Protein AF-A0A3D0TJF1-F1 (afdb_monomer_lite)

Secondary structure (DSSP, 8-state):
----TT---PPPPP---------EESS-TTHHHHHHHHHHHHHHHTS-S-------EE----S-HHHHHHHHHHHS--TEEEEEE-SS-EEEEEE-SEEEEEETTEEEEE-

Foldseek 3Di:
DPVDVPCPVDDFDFAAWDFPVDKDKPDDVCRQVVVVVVVVVCCVVPVDPDDDDDIDIDGTDGDGLVVVQVVCCVVQVAPDWDWDPPRNDIDTDRDNFDDWDDDPPDIDGDD

Radius of gyration: 19.84 Å; chains: 1; bounding box: 38×46×47 Å

Structure (mmCIF, N/CA/C/O backbone):
data_AF-A0A3D0TJF1-F1
#
_entry.id   AF-A0A3D0TJF1-F1
#
loop_
_atom_site.group_PDB
_atom_site.id
_atom_site.type_symbol
_atom_site.label_atom_id
_atom_site.label_alt_id
_atom_site.label_comp_id
_atom_site.label_asym_id
_atom_site.label_entity_id
_atom_site.label_seq_id
_atom_site.pdbx_PDB_ins_code
_atom_site.Cartn_x
_atom_site.Cartn_y
_atom_site.Cartn_z
_atom_site.occupancy
_atom_site.B_iso_or_equiv
_atom_site.auth_seq_id
_atom_site.auth_comp_id
_atom_site.auth_asym_id
_atom_site.auth_atom_id
_atom_site.pdbx_PDB_model_num
ATOM 1 N N . MET A 1 1 ? 17.270 -21.507 -22.454 1.00 40.78 1 MET A N 1
ATOM 2 C CA . MET A 1 1 ? 16.572 -21.743 -21.169 1.00 40.78 1 MET A CA 1
ATOM 3 C C . MET A 1 1 ? 15.705 -20.531 -20.815 1.00 40.78 1 MET A C 1
ATOM 5 O O . MET A 1 1 ? 15.904 -19.930 -19.771 1.00 40.78 1 MET A O 1
ATOM 9 N N . THR A 1 2 ? 14.764 -20.140 -21.676 1.00 45.34 2 THR A N 1
ATOM 10 C CA . THR A 1 2 ? 13.816 -19.041 -21.387 1.00 45.34 2 THR A CA 1
ATOM 11 C C . THR A 1 2 ? 12.447 -19.341 -21.993 1.00 45.34 2 THR A C 1
ATOM 13 O O . THR A 1 2 ? 11.802 -18.457 -22.538 1.00 45.34 2 THR A O 1
ATOM 16 N N . GLU A 1 3 ? 12.012 -20.599 -21.919 1.00 47.72 3 GLU A N 1
ATOM 17 C CA . GLU A 1 3 ? 10.607 -20.950 -22.138 1.00 47.72 3 GLU A CA 1
ATOM 18 C C . GLU A 1 3 ? 9.982 -21.214 -20.779 1.00 47.72 3 GLU A C 1
ATOM 20 O O . GLU A 1 3 ? 9.802 -22.343 -20.326 1.00 47.72 3 GLU A O 1
ATOM 25 N N . SER A 1 4 ? 9.767 -20.120 -20.063 1.00 62.88 4 SER A N 1
ATOM 26 C CA . SER A 1 4 ? 9.004 -20.143 -18.834 1.00 62.88 4 SER A CA 1
ATOM 27 C C . SER A 1 4 ? 7.526 -20.123 -19.208 1.00 62.88 4 SER A C 1
ATOM 29 O O . SER A 1 4 ? 7.107 -19.197 -19.892 1.00 62.88 4 SER A O 1
ATOM 31 N N . TRP A 1 5 ? 6.722 -21.091 -18.757 1.00 60.94 5 TRP A N 1
ATOM 32 C CA . TRP A 1 5 ? 5.285 -21.178 -19.087 1.00 60.94 5 TRP A CA 1
ATOM 33 C C . TRP A 1 5 ? 4.470 -19.933 -18.685 1.00 60.94 5 TRP A C 1
ATOM 35 O O . TRP A 1 5 ? 3.357 -19.743 -19.162 1.00 60.94 5 TRP A O 1
ATOM 45 N N . TRP A 1 6 ? 5.018 -19.089 -17.809 1.00 62.78 6 TRP A N 1
ATOM 46 C CA . TRP A 1 6 ? 4.434 -17.816 -17.383 1.00 62.78 6 TRP A CA 1
ATOM 47 C C . TRP A 1 6 ? 4.834 -16.616 -18.253 1.00 62.78 6 TRP A C 1
ATOM 49 O O . TRP A 1 6 ? 4.245 -15.550 -18.112 1.00 62.78 6 TRP A O 1
ATOM 59 N N . ASN A 1 7 ? 5.847 -16.750 -19.113 1.00 62.88 7 ASN A N 1
ATOM 60 C CA . ASN A 1 7 ? 6.284 -15.685 -20.007 1.00 62.88 7 ASN A CA 1
ATOM 61 C C . ASN A 1 7 ? 5.672 -15.925 -21.389 1.00 62.88 7 ASN A C 1
ATOM 63 O O . ASN A 1 7 ? 6.193 -16.712 -22.175 1.00 62.88 7 ASN A O 1
ATOM 67 N N . THR A 1 8 ? 4.560 -15.248 -21.671 1.00 68.38 8 THR A N 1
ATOM 68 C CA . THR A 1 8 ? 3.833 -15.353 -22.945 1.00 68.38 8 THR A CA 1
ATOM 69 C C . THR A 1 8 ? 4.628 -14.814 -24.138 1.00 68.38 8 THR A C 1
ATOM 71 O O . THR A 1 8 ? 4.207 -14.996 -25.276 1.00 68.38 8 THR A O 1
ATOM 74 N N . GLY A 1 9 ? 5.770 -14.151 -23.904 1.00 65.38 9 GLY A N 1
ATOM 75 C CA . GLY A 1 9 ? 6.523 -13.444 -24.940 1.00 65.38 9 GLY A CA 1
ATOM 76 C C . GLY A 1 9 ? 5.817 -12.180 -25.438 1.00 65.38 9 GLY A C 1
ATOM 77 O O . GLY A 1 9 ? 6.301 -11.545 -26.371 1.00 65.38 9 GLY A O 1
ATOM 78 N N . GLU A 1 10 ? 4.688 -11.809 -24.828 1.00 68.94 10 GLU A N 1
ATOM 79 C CA . GLU A 1 10 ? 3.978 -10.579 -25.148 1.00 68.94 10 GLU A CA 1
ATOM 80 C C . GLU A 1 10 ? 4.723 -9.383 -24.552 1.00 68.94 10 GLU A C 1
ATOM 82 O O . GLU A 1 10 ? 4.988 -9.314 -23.349 1.00 68.94 10 GLU A O 1
ATOM 87 N N . GLU A 1 11 ? 5.062 -8.420 -25.407 1.00 67.00 11 GLU A N 1
ATOM 88 C CA . GLU A 1 11 ? 5.543 -7.124 -24.950 1.00 67.00 11 GLU A CA 1
ATOM 89 C C . GLU A 1 11 ? 4.375 -6.344 -24.345 1.00 67.00 11 GLU A C 1
ATOM 91 O O . GLU A 1 11 ? 3.383 -6.036 -25.010 1.00 67.00 11 GLU A O 1
ATOM 96 N N . PHE A 1 12 ? 4.485 -6.017 -23.060 1.00 64.69 12 PHE A N 1
ATOM 97 C CA . PHE A 1 12 ? 3.486 -5.201 -22.386 1.00 64.69 12 PHE A CA 1
ATOM 98 C C . PHE A 1 12 ? 3.695 -3.729 -22.719 1.00 64.69 12 PHE A C 1
ATOM 100 O O . PHE A 1 12 ? 4.822 -3.229 -22.714 1.00 64.69 12 PHE A O 1
ATOM 107 N N . GLN A 1 13 ? 2.588 -3.022 -22.956 1.00 65.06 13 GLN A N 1
ATOM 108 C CA . GLN A 1 13 ? 2.631 -1.573 -23.083 1.00 65.06 13 GLN A CA 1
ATOM 109 C C . GLN A 1 13 ? 3.191 -0.973 -21.799 1.00 65.06 13 GLN A C 1
ATOM 111 O O . GLN A 1 13 ? 2.701 -1.229 -20.698 1.00 65.06 13 GLN A O 1
ATOM 116 N N . VAL A 1 14 ? 4.236 -0.173 -21.962 1.00 65.62 14 VAL A N 1
ATOM 117 C CA . VAL A 1 14 ? 4.812 0.595 -20.871 1.00 65.62 14 VAL A CA 1
ATOM 118 C C . VAL A 1 14 ? 3.766 1.594 -20.393 1.00 65.62 14 VAL A C 1
ATOM 120 O O . VAL A 1 14 ? 3.146 2.279 -21.204 1.00 65.62 14 VAL A O 1
ATOM 123 N N . ALA A 1 15 ? 3.571 1.675 -19.077 1.00 67.25 15 ALA A N 1
ATOM 124 C CA . ALA A 1 15 ? 2.727 2.702 -18.491 1.00 67.25 15 ALA A CA 1
ATOM 125 C C . ALA A 1 15 ? 3.302 4.083 -18.846 1.00 67.25 15 ALA A C 1
ATOM 127 O O . ALA A 1 15 ? 4.357 4.475 -18.348 1.00 67.25 15 ALA A O 1
ATOM 128 N N . GLU A 1 16 ? 2.618 4.802 -19.731 1.00 68.56 16 GLU A N 1
ATOM 129 C CA . GLU A 1 16 ? 2.930 6.187 -20.060 1.00 68.56 16 GLU A CA 1
ATOM 130 C C . GLU A 1 16 ? 2.070 7.103 -19.195 1.00 68.56 16 GLU A C 1
ATOM 132 O O . GLU A 1 16 ? 0.840 7.061 -19.244 1.00 68.56 16 GLU A O 1
ATOM 137 N N . GLY A 1 17 ? 2.715 7.954 -18.405 1.00 73.94 17 GLY A N 1
ATOM 138 C CA . GLY A 1 17 ? 2.038 9.014 -17.674 1.00 73.94 17 GLY A CA 1
ATOM 139 C C . GLY A 1 17 ? 2.650 10.374 -17.980 1.00 73.94 17 GLY A C 1
ATOM 140 O O . GLY A 1 17 ? 3.763 10.498 -18.489 1.00 73.94 17 GLY A O 1
ATOM 141 N N . LYS A 1 18 ? 1.888 11.431 -17.704 1.00 82.75 18 LYS A N 1
ATOM 142 C CA . LYS A 1 18 ? 2.373 12.811 -17.765 1.00 82.75 18 LYS A CA 1
ATOM 143 C C . LYS A 1 18 ? 2.511 13.315 -16.346 1.00 82.75 18 LYS A C 1
ATOM 145 O O . LYS A 1 18 ? 1.569 13.192 -15.575 1.00 82.75 18 LYS A O 1
ATOM 150 N N . ALA A 1 19 ? 3.658 13.894 -16.018 1.00 86.38 19 ALA A N 1
ATOM 151 C CA . ALA A 1 19 ? 3.824 14.593 -14.758 1.00 86.38 19 ALA A CA 1
ATOM 152 C C . ALA A 1 19 ? 3.040 15.906 -14.830 1.00 86.38 19 ALA A C 1
ATOM 154 O O . ALA A 1 19 ? 3.277 16.720 -15.722 1.00 86.38 19 ALA A O 1
ATOM 155 N N . ASP A 1 20 ? 2.097 16.097 -13.914 1.00 85.62 20 ASP A N 1
ATOM 156 C CA . ASP A 1 20 ? 1.293 17.319 -13.815 1.00 85.62 20 ASP A CA 1
ATOM 157 C C . ASP A 1 20 ? 1.649 18.165 -12.582 1.00 85.62 20 ASP A C 1
ATOM 159 O O . ASP A 1 20 ? 1.214 19.313 -12.480 1.00 85.62 20 ASP A O 1
ATOM 163 N N . GLY A 1 21 ? 2.461 17.618 -11.667 1.00 85.88 21 GLY A N 1
ATOM 164 C CA . GLY A 1 21 ? 2.900 18.278 -10.437 1.00 85.88 21 GLY A CA 1
ATOM 165 C C . GLY A 1 21 ? 1.770 18.538 -9.440 1.00 85.88 21 GLY A C 1
ATOM 166 O O . GLY A 1 21 ? 1.975 19.262 -8.467 1.00 85.88 21 GLY A O 1
ATOM 167 N N . LYS A 1 22 ? 0.579 17.979 -9.678 1.00 92.75 22 LYS A N 1
ATOM 168 C CA . LYS A 1 22 ? -0.597 18.155 -8.827 1.00 92.75 22 LYS A CA 1
ATOM 169 C C . LYS A 1 22 ? -0.836 16.876 -8.047 1.00 92.75 22 LYS A C 1
ATOM 171 O O . LYS A 1 22 ? -0.917 15.797 -8.626 1.00 92.75 22 LYS A O 1
ATOM 176 N N . ILE A 1 23 ? -0.959 17.006 -6.732 1.00 95.06 23 ILE A N 1
ATOM 177 C CA . ILE A 1 23 ? -1.384 15.909 -5.867 1.00 95.06 23 ILE A CA 1
ATOM 178 C C . ILE A 1 23 ? -2.895 16.030 -5.704 1.00 95.06 23 ILE A C 1
ATOM 180 O O . ILE A 1 23 ? -3.388 17.034 -5.192 1.00 95.06 23 ILE A O 1
ATOM 184 N N . ASN A 1 24 ? -3.618 15.012 -6.148 1.00 95.81 24 ASN A N 1
ATOM 185 C CA . ASN A 1 24 ? -5.044 14.850 -5.918 1.00 95.81 24 ASN A CA 1
ATOM 186 C C . ASN A 1 24 ? -5.247 13.959 -4.689 1.00 95.81 24 ASN A C 1
ATOM 188 O O . ASN A 1 24 ? -4.494 13.005 -4.487 1.00 95.81 24 ASN A O 1
ATOM 192 N N . CYS A 1 25 ? -6.272 14.257 -3.899 1.00 96.88 25 CYS A N 1
ATOM 193 C CA . CYS A 1 25 ? -6.722 13.444 -2.774 1.00 96.88 25 CYS A CA 1
ATOM 194 C C . CYS A 1 25 ? -8.115 12.895 -3.100 1.00 96.88 25 CYS A C 1
ATOM 196 O O . CYS A 1 25 ? -8.902 13.581 -3.750 1.00 96.88 25 CYS A O 1
ATOM 198 N N . ASP A 1 26 ? -8.427 11.681 -2.654 1.00 97.38 26 ASP A N 1
ATOM 199 C CA . ASP A 1 26 ? -9.779 11.108 -2.728 1.00 97.38 26 ASP A CA 1
ATOM 200 C C . ASP A 1 26 ? -10.753 11.693 -1.686 1.00 97.38 26 ASP A C 1
ATOM 202 O O . ASP A 1 26 ? -11.924 11.315 -1.664 1.00 97.38 26 ASP A O 1
ATOM 206 N N . HIS A 1 27 ? -10.279 12.614 -0.842 1.00 97.12 27 HIS A N 1
ATOM 207 C CA . HIS A 1 27 ? -11.050 13.324 0.175 1.00 97.12 27 HIS A CA 1
ATOM 208 C C . HIS A 1 27 ? -10.970 14.838 -0.024 1.00 97.12 27 HIS A C 1
ATOM 210 O O . HIS A 1 27 ? -9.902 15.384 -0.319 1.00 97.12 27 HIS A O 1
ATOM 216 N N . GLU A 1 28 ? -12.083 15.522 0.236 1.00 96.81 28 GLU A N 1
ATOM 217 C CA . GLU A 1 28 ? -12.094 16.977 0.378 1.00 96.81 28 GLU A CA 1
ATOM 218 C C . GLU A 1 28 ? -11.410 17.414 1.683 1.00 96.81 28 GLU A C 1
ATOM 220 O O . GLU A 1 28 ? -11.283 16.653 2.650 1.00 96.81 28 GLU A O 1
ATOM 225 N N . ALA A 1 29 ? -10.990 18.679 1.740 1.00 95.50 29 ALA A N 1
ATOM 226 C CA . ALA A 1 29 ? -10.376 19.237 2.941 1.00 95.50 29 ALA A CA 1
ATOM 227 C C . ALA A 1 29 ? -11.318 19.119 4.156 1.00 95.50 29 ALA A C 1
ATOM 229 O O . ALA A 1 29 ? -12.448 19.609 4.136 1.00 95.50 29 ALA A O 1
ATOM 230 N N . GLY A 1 30 ? -10.843 18.486 5.233 1.00 96.81 30 GLY A N 1
ATOM 231 C CA . GLY A 1 30 ? -11.622 18.268 6.454 1.00 96.81 30 GLY A CA 1
ATOM 232 C C . GLY A 1 30 ? -12.532 17.033 6.428 1.00 96.81 30 GLY A C 1
ATOM 233 O O . GLY A 1 30 ? -13.147 16.714 7.448 1.00 96.81 30 GLY A O 1
ATOM 234 N N . GLU A 1 31 ? -12.678 16.347 5.289 1.00 98.00 31 GLU A N 1
ATOM 235 C CA . GLU A 1 31 ? -13.567 15.187 5.173 1.00 98.00 31 GLU A CA 1
ATOM 236 C C . GLU A 1 31 ? -13.012 13.971 5.929 1.00 98.00 31 GLU A C 1
ATOM 238 O O . GLU A 1 31 ? -13.763 13.251 6.594 1.00 98.00 31 GLU A O 1
ATOM 243 N N . PHE A 1 32 ? -11.696 13.752 5.869 1.00 97.81 32 PHE A N 1
ATOM 244 C CA . PHE A 1 32 ? -11.050 12.643 6.568 1.00 97.81 32 PHE A CA 1
ATOM 245 C C . PHE A 1 32 ? -11.233 12.766 8.088 1.00 97.81 32 PHE A C 1
ATOM 247 O O . PHE A 1 32 ? -11.635 11.811 8.751 1.00 97.81 32 PHE A O 1
ATOM 254 N N . GLU A 1 33 ? -11.054 13.964 8.644 1.00 97.94 33 GLU A N 1
ATOM 255 C CA . GLU A 1 33 ? -11.240 14.261 10.065 1.00 97.94 33 GLU A CA 1
ATOM 256 C C . GLU A 1 33 ? -12.692 14.057 10.510 1.00 97.94 33 GLU A C 1
ATOM 258 O O . GLU A 1 33 ? -12.948 13.520 11.590 1.00 97.94 33 GLU A O 1
ATOM 263 N N . GLN A 1 34 ? -13.659 14.425 9.666 1.00 98.38 34 GLN A N 1
ATOM 264 C CA . GLN A 1 34 ? -15.075 14.163 9.930 1.00 98.38 34 GLN A CA 1
ATOM 265 C C . GLN A 1 34 ? -15.376 12.658 9.964 1.00 98.38 34 GLN A C 1
ATOM 267 O O . GLN A 1 34 ? -16.106 12.192 10.846 1.00 98.38 34 GLN A O 1
ATOM 272 N N . LYS A 1 35 ? -14.787 11.875 9.048 1.00 98.06 35 LYS A N 1
ATOM 273 C CA . LYS A 1 35 ? -14.890 10.406 9.058 1.00 98.06 35 LYS A CA 1
ATOM 274 C C . LYS A 1 35 ? -14.279 9.819 10.333 1.00 98.06 35 LYS A C 1
ATOM 276 O O . LYS A 1 35 ? -14.923 8.986 10.971 1.00 98.06 35 LYS A O 1
ATOM 281 N N . VAL A 1 36 ? -13.109 10.302 10.760 1.00 98.00 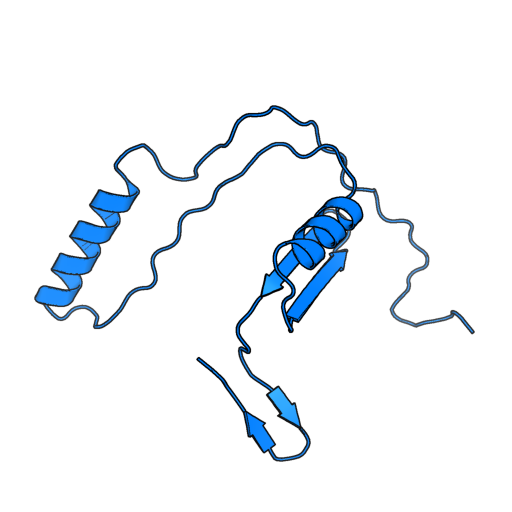36 VAL A N 1
ATOM 282 C CA . VAL A 1 36 ? -12.478 9.904 12.032 1.00 98.00 36 VAL A CA 1
ATOM 283 C C . VAL A 1 36 ? -13.392 10.207 13.223 1.00 98.00 36 VAL A C 1
ATOM 285 O O . VAL A 1 36 ? -13.610 9.332 14.059 1.00 98.00 36 VAL A O 1
ATOM 288 N N . ALA A 1 37 ? -13.988 11.401 13.294 1.00 98.19 37 ALA A N 1
ATOM 289 C CA . ALA A 1 37 ? -14.888 11.774 14.388 1.00 98.19 37 ALA A CA 1
ATOM 290 C C . ALA A 1 37 ? -16.120 10.853 14.469 1.00 98.19 37 ALA A C 1
ATOM 292 O O . ALA A 1 37 ? -16.525 10.435 15.557 1.00 98.19 37 ALA A O 1
ATOM 293 N N . LYS A 1 38 ? -16.686 10.479 13.314 1.00 97.88 38 LYS A N 1
ATOM 294 C CA . LYS A 1 38 ? -17.794 9.518 13.232 1.00 97.88 38 LYS A CA 1
ATOM 295 C C . LYS A 1 38 ? -17.385 8.124 13.713 1.00 97.88 38 LYS A C 1
ATOM 297 O O . LYS A 1 38 ? -18.156 7.486 14.428 1.00 97.88 38 LYS A O 1
ATOM 302 N N . ILE A 1 39 ? -16.190 7.664 13.342 1.00 98.06 39 ILE A N 1
ATOM 303 C CA . ILE A 1 39 ? -15.640 6.383 13.803 1.00 98.06 39 ILE A CA 1
ATOM 304 C C . ILE A 1 39 ? -15.482 6.399 15.325 1.00 98.06 39 ILE A C 1
ATOM 306 O O . ILE A 1 39 ? -15.987 5.508 15.998 1.00 98.06 39 ILE A O 1
ATOM 310 N N . GLN A 1 40 ? -14.879 7.446 15.890 1.00 97.94 40 GLN A N 1
ATOM 311 C CA . GLN A 1 40 ? -14.712 7.567 17.341 1.00 97.94 40 GLN A CA 1
ATOM 312 C C . GLN A 1 40 ? -16.043 7.502 18.098 1.00 97.94 40 GLN A C 1
ATOM 314 O O . GLN A 1 40 ? -16.112 6.895 19.164 1.00 97.94 40 GLN A O 1
ATOM 319 N N . GLU A 1 41 ? -17.105 8.099 17.558 1.00 98.12 41 GLU A N 1
ATOM 320 C CA . GLU A 1 41 ? -18.432 8.012 18.168 1.00 98.12 41 GLU A CA 1
ATOM 321 C C . GLU A 1 41 ? -19.015 6.593 18.111 1.00 98.12 41 GLU A C 1
ATOM 323 O O . GLU A 1 41 ? -19.572 6.116 19.100 1.00 98.12 41 GLU A O 1
ATOM 328 N N . GLY A 1 42 ? -18.824 5.886 16.993 1.00 98.12 42 GLY A N 1
ATOM 329 C CA . GLY A 1 42 ? -19.156 4.462 16.889 1.00 98.12 42 GLY A CA 1
ATOM 330 C C . GLY A 1 42 ? -18.398 3.613 17.915 1.00 98.12 42 GLY A C 1
ATOM 331 O O . GLY A 1 42 ? -19.015 2.807 18.611 1.00 98.12 42 GLY A O 1
ATOM 332 N N . CYS A 1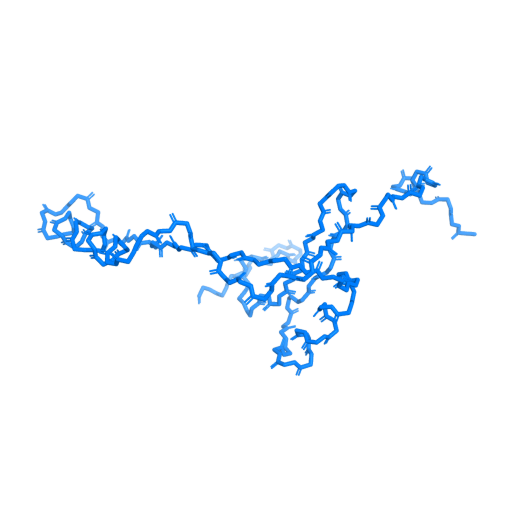 43 ? -17.097 3.865 18.104 1.00 97.75 43 CYS A N 1
ATOM 333 C CA . CYS A 1 43 ? -16.300 3.217 19.150 1.00 97.75 43 CYS A CA 1
ATOM 334 C C . CYS A 1 43 ? -16.866 3.472 20.554 1.00 97.75 43 CYS A C 1
ATOM 336 O O . CYS A 1 43 ? -17.008 2.533 21.333 1.00 97.75 43 CYS A O 1
ATOM 338 N N . ARG A 1 44 ? -17.228 4.722 20.886 1.00 97.62 44 ARG A N 1
ATOM 339 C CA . ARG A 1 44 ? -17.788 5.071 22.209 1.00 97.62 44 ARG A CA 1
ATOM 340 C C . ARG A 1 44 ? -19.109 4.369 22.494 1.00 97.62 44 ARG A C 1
ATOM 342 O O .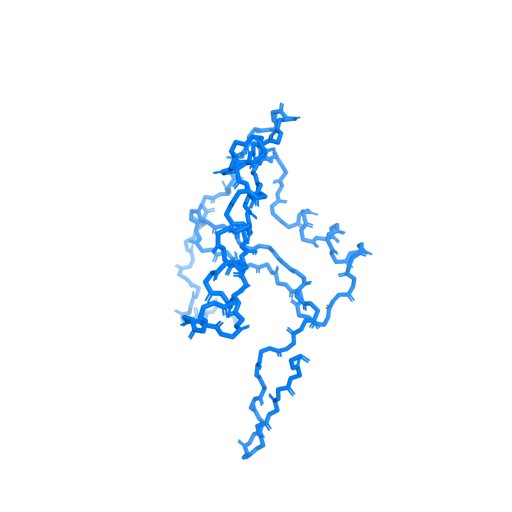 ARG A 1 44 ? -19.353 3.981 23.633 1.00 97.62 44 ARG A O 1
ATOM 349 N N . ARG A 1 45 ? -19.957 4.214 21.475 1.00 98.12 45 ARG A N 1
ATOM 350 C CA . ARG A 1 45 ? -21.231 3.494 21.590 1.00 98.12 45 ARG A CA 1
ATOM 351 C C . ARG A 1 45 ? -21.052 1.972 21.650 1.00 98.12 45 ARG A C 1
ATOM 353 O O . ARG A 1 45 ? -21.966 1.279 22.090 1.00 98.12 45 ARG A O 1
ATOM 360 N N . GLY A 1 46 ? -19.880 1.469 21.260 1.00 97.56 46 GLY A N 1
ATOM 361 C CA . GLY A 1 46 ? -19.559 0.044 21.240 1.00 97.56 46 GLY A CA 1
ATOM 362 C C . GLY A 1 46 ? -19.886 -0.652 19.919 1.00 97.56 46 GLY A C 1
ATOM 363 O O . GLY A 1 46 ? -20.018 -1.871 19.907 1.00 97.56 46 GLY A O 1
ATOM 364 N N . ASP A 1 47 ? -20.016 0.090 18.814 1.00 97.81 47 ASP A N 1
ATOM 365 C CA . ASP A 1 47 ? -20.297 -0.491 17.493 1.00 97.81 47 ASP A CA 1
ATOM 366 C C . ASP A 1 47 ? -19.095 -1.298 16.957 1.00 97.81 47 ASP A C 1
ATOM 368 O O . ASP A 1 47 ? -19.268 -2.304 16.270 1.00 97.81 47 ASP A O 1
ATOM 372 N N . PHE A 1 48 ? -17.870 -0.855 17.258 1.00 96.31 48 PHE A N 1
ATOM 373 C CA . PHE A 1 48 ? -16.609 -1.506 16.886 1.00 96.31 48 PHE A CA 1
ATOM 374 C C . PHE A 1 48 ? -15.472 -1.068 17.822 1.00 96.31 48 PHE A C 1
ATOM 376 O O . PHE A 1 48 ? -15.517 0.016 18.403 1.00 96.31 48 PHE A O 1
ATOM 383 N N . PHE A 1 49 ? -14.436 -1.901 17.958 1.00 95.44 49 PHE A N 1
ATOM 384 C CA . PHE A 1 49 ? -13.279 -1.607 18.817 1.00 95.44 49 PHE A CA 1
ATOM 385 C C . PHE A 1 49 ? -12.189 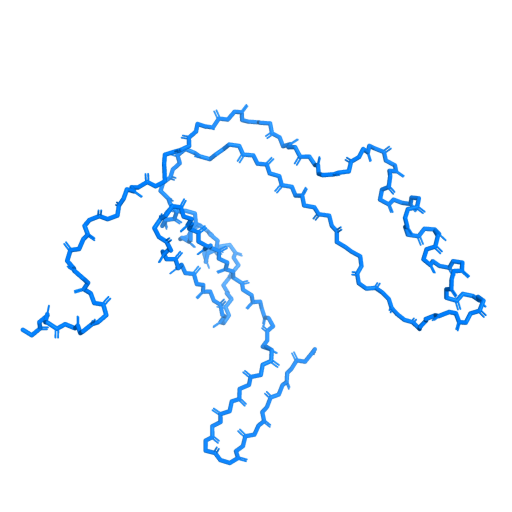-0.809 18.100 1.00 95.44 49 PHE A C 1
ATOM 387 O O . PHE A 1 49 ? -11.610 0.098 18.688 1.00 95.44 49 PHE A O 1
ATOM 394 N N . GLU A 1 50 ? -11.939 -1.121 16.829 1.00 96.31 50 GLU A N 1
ATOM 395 C CA . GLU A 1 50 ? -10.886 -0.501 16.029 1.00 96.31 50 GLU A CA 1
ATOM 396 C C . GLU A 1 50 ? -11.309 -0.423 14.560 1.00 96.31 50 GLU A C 1
ATOM 398 O O . GLU A 1 50 ? -11.989 -1.317 14.050 1.00 96.31 50 GLU A O 1
ATOM 403 N N . VAL A 1 51 ? -10.906 0.657 13.886 1.00 97.44 51 VAL A N 1
ATOM 404 C CA . VAL A 1 51 ? -11.064 0.848 12.440 1.00 97.44 51 VAL A CA 1
ATOM 405 C C . VAL A 1 51 ? -9.793 1.486 11.892 1.00 97.44 51 VAL A C 1
ATOM 407 O O . VAL A 1 51 ? -9.394 2.559 12.343 1.00 97.44 51 VAL A O 1
ATOM 410 N N . VAL A 1 52 ? -9.207 0.865 10.871 1.00 96.81 52 VAL A N 1
ATOM 411 C CA . VAL A 1 52 ? -8.097 1.437 10.100 1.00 96.81 52 VAL A CA 1
ATOM 412 C C . VAL A 1 52 ? -8.682 2.217 8.924 1.00 96.81 52 VAL A C 1
ATOM 414 O O . VAL A 1 52 ? -9.087 1.636 7.918 1.00 96.81 52 VAL A O 1
ATOM 417 N N . LEU A 1 53 ? -8.785 3.540 9.068 1.00 97.31 53 LEU A N 1
ATOM 418 C CA . LEU A 1 53 ? -9.257 4.432 8.006 1.00 97.31 53 LEU A CA 1
ATOM 419 C C . LEU A 1 53 ? -8.081 4.869 7.118 1.00 97.31 53 LEU A C 1
ATOM 421 O O . LEU A 1 53 ? -7.051 5.305 7.628 1.00 97.31 53 LEU A O 1
ATOM 425 N N . SER A 1 54 ? -8.255 4.808 5.797 1.00 97.31 54 SER A N 1
ATOM 426 C CA . SER A 1 54 ? -7.247 5.213 4.808 1.00 97.31 54 SER A CA 1
ATOM 427 C C . SER A 1 54 ? -7.752 6.318 3.880 1.00 97.31 54 SER A C 1
ATOM 429 O O . SER A 1 54 ? -8.954 6.443 3.649 1.00 97.31 54 SER A O 1
ATOM 431 N N . GLN A 1 55 ? -6.819 7.080 3.313 1.00 97.19 55 GLN A N 1
ATOM 432 C CA . GLN A 1 55 ? -7.040 8.025 2.214 1.00 97.19 55 GLN A CA 1
ATOM 433 C C . GLN A 1 55 ? -5.967 7.816 1.149 1.00 97.19 55 GLN A C 1
ATOM 435 O O . GLN A 1 55 ? -4.855 7.377 1.459 1.00 97.19 55 GLN A O 1
ATOM 440 N N . SER A 1 56 ? -6.305 8.127 -0.093 1.00 97.38 56 SER A N 1
ATOM 441 C CA . SER A 1 56 ? -5.472 7.874 -1.259 1.00 97.38 56 SER A CA 1
ATOM 442 C C . SER A 1 56 ? -5.054 9.183 -1.910 1.00 97.38 56 SER A C 1
ATOM 444 O O . SER A 1 56 ? -5.876 10.051 -2.201 1.00 97.38 56 SER A O 1
ATOM 446 N N . PHE A 1 57 ? -3.764 9.286 -2.213 1.00 96.62 57 PHE A N 1
ATOM 447 C CA . PHE A 1 57 ? -3.212 10.387 -2.990 1.00 96.62 57 PHE A CA 1
ATOM 448 C C . PHE A 1 57 ? -2.793 9.889 -4.365 1.00 96.62 57 PHE A C 1
ATOM 450 O O . PHE A 1 57 ? -2.253 8.792 -4.503 1.00 96.62 57 PHE A O 1
ATOM 457 N N . SER A 1 58 ? -3.016 10.705 -5.388 1.00 94.94 58 SER A N 1
ATOM 458 C CA . SER A 1 58 ? -2.602 10.399 -6.754 1.00 94.94 58 SER A CA 1
ATOM 459 C C . SER A 1 58 ? -1.986 11.616 -7.426 1.00 94.94 58 SER A C 1
ATOM 461 O O . SER A 1 58 ? -2.338 12.757 -7.141 1.00 94.94 58 SER A O 1
ATOM 463 N N . THR A 1 59 ? -1.040 11.380 -8.324 1.00 94.38 59 THR A N 1
ATOM 464 C CA . THR A 1 59 ? -0.410 12.419 -9.140 1.00 94.38 59 THR A CA 1
ATOM 465 C C . THR A 1 59 ? 0.036 11.808 -10.458 1.00 94.38 59 THR A C 1
ATOM 467 O O . THR A 1 59 ? 0.274 10.598 -10.537 1.00 94.38 59 THR A O 1
ATOM 470 N N . GLY A 1 60 ? 0.142 12.628 -11.500 1.00 92.31 60 GLY A N 1
ATOM 471 C CA . GLY A 1 60 ? 0.711 12.182 -12.758 1.00 92.31 60 GLY A CA 1
ATOM 472 C C . GLY A 1 60 ? 2.199 11.843 -12.608 1.00 92.31 60 GLY A C 1
ATOM 473 O O . GLY A 1 60 ? 2.969 12.617 -12.040 1.00 92.31 60 GLY A O 1
ATOM 474 N N . PHE A 1 61 ? 2.629 10.700 -13.144 1.00 89.38 61 PHE A N 1
ATOM 475 C CA . PHE A 1 61 ? 4.018 10.234 -13.081 1.00 89.38 61 PHE A CA 1
ATOM 476 C C . PHE A 1 61 ? 4.547 9.938 -14.487 1.00 89.38 61 PHE A C 1
ATOM 478 O O . PHE A 1 61 ? 3.905 9.210 -15.232 1.00 89.38 61 PHE A O 1
ATOM 485 N N . ALA A 1 62 ? 5.690 10.520 -14.865 1.00 89.44 62 ALA A N 1
ATO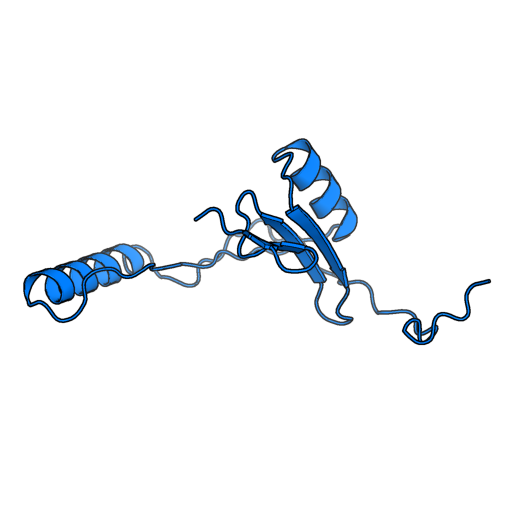M 486 C CA . ALA A 1 62 ? 6.212 10.451 -16.239 1.00 89.44 62 ALA A CA 1
ATOM 487 C C . ALA A 1 62 ? 7.390 9.493 -16.444 1.00 89.44 62 ALA A C 1
ATOM 489 O O . ALA A 1 62 ? 7.829 9.291 -17.574 1.00 89.44 62 ALA A O 1
ATOM 490 N N . GLU A 1 63 ? 7.951 8.945 -15.369 1.00 89.62 63 GLU A N 1
ATOM 491 C CA . GLU A 1 63 ? 9.108 8.061 -15.469 1.00 89.62 63 GLU A CA 1
ATOM 492 C C . GLU A 1 63 ? 8.687 6.590 -15.478 1.00 89.62 63 GLU A C 1
ATOM 494 O O . GLU A 1 63 ? 7.537 6.234 -15.232 1.00 89.62 63 GLU A O 1
ATOM 499 N N . GLN A 1 64 ? 9.649 5.711 -15.744 1.00 88.75 64 GLN A N 1
ATOM 500 C CA . GLN A 1 64 ? 9.423 4.273 -15.678 1.00 88.75 64 GLN A CA 1
ATOM 501 C C . GLN A 1 64 ? 9.113 3.839 -14.231 1.00 88.75 64 GLN A C 1
ATOM 503 O O . GLN A 1 64 ? 9.790 4.299 -13.303 1.00 88.75 64 GLN A O 1
ATOM 508 N N . PRO A 1 65 ? 8.191 2.882 -14.009 1.00 90.88 65 PRO A N 1
ATOM 509 C CA . PRO A 1 65 ? 7.936 2.305 -12.684 1.00 90.88 65 PRO A CA 1
ATOM 510 C C . PRO A 1 65 ? 9.198 1.745 -12.014 1.00 90.88 65 PRO A C 1
ATOM 512 O O . PRO A 1 65 ? 9.357 1.822 -10.798 1.00 90.88 65 PRO A O 1
ATOM 515 N N . SER A 1 66 ? 10.146 1.233 -12.805 1.00 92.00 66 SER A N 1
ATOM 516 C CA . SER A 1 66 ? 11.442 0.756 -12.312 1.00 92.00 66 SER A CA 1
ATOM 517 C C . SER A 1 66 ? 12.321 1.874 -11.742 1.00 92.00 66 SER A C 1
ATOM 519 O O . SER A 1 66 ? 13.088 1.632 -10.810 1.00 92.00 66 SER A O 1
ATOM 521 N N . THR A 1 67 ? 12.198 3.102 -12.253 1.00 93.31 67 THR A N 1
ATOM 522 C CA . THR A 1 67 ? 12.880 4.271 -11.688 1.00 93.31 67 THR A CA 1
ATOM 523 C C . THR A 1 67 ? 12.283 4.638 -10.334 1.00 93.31 67 THR A C 1
ATOM 525 O O . THR A 1 67 ? 13.034 4.881 -9.389 1.00 93.31 67 THR A O 1
ATOM 528 N N . LEU A 1 68 ? 10.950 4.608 -10.209 1.00 93.00 68 LEU A N 1
ATOM 529 C CA . LEU A 1 68 ? 10.275 4.803 -8.924 1.00 93.00 68 LEU A CA 1
ATOM 530 C C . LEU A 1 68 ? 10.687 3.730 -7.911 1.00 93.00 68 LEU A C 1
ATOM 532 O O . LEU A 1 68 ? 11.061 4.060 -6.790 1.00 93.00 68 LEU A O 1
ATOM 536 N N . PHE A 1 69 ? 10.689 2.462 -8.325 1.00 94.75 69 PHE A N 1
ATOM 537 C CA . PHE A 1 69 ? 11.096 1.337 -7.486 1.00 94.75 69 PHE A CA 1
ATOM 538 C C . PHE A 1 69 ? 12.509 1.517 -6.920 1.00 94.75 69 PHE A C 1
ATOM 540 O O . PHE A 1 69 ? 12.706 1.385 -5.715 1.00 94.75 69 PHE A O 1
ATOM 547 N N . LYS A 1 70 ? 13.486 1.881 -7.764 1.00 95.19 70 LYS A N 1
ATOM 548 C CA . LYS A 1 70 ? 14.865 2.140 -7.318 1.00 95.19 70 LYS A CA 1
ATOM 549 C C . LYS A 1 70 ? 14.923 3.250 -6.267 1.00 95.19 70 LYS A C 1
ATOM 551 O O . LYS A 1 70 ? 15.511 3.040 -5.212 1.00 95.19 70 LYS A O 1
ATOM 556 N N . ARG A 1 71 ? 14.258 4.385 -6.519 1.00 95.38 71 ARG A N 1
ATOM 557 C CA . ARG A 1 71 ? 14.211 5.512 -5.569 1.00 95.38 71 ARG A CA 1
ATOM 558 C C . ARG A 1 71 ? 13.574 5.117 -4.239 1.00 95.38 71 ARG A C 1
ATOM 560 O O . ARG A 1 71 ? 14.105 5.463 -3.190 1.00 95.38 71 ARG A O 1
ATOM 567 N N . ILE A 1 72 ? 12.461 4.383 -4.274 1.00 94.38 72 ILE A N 1
ATOM 568 C CA . ILE A 1 72 ? 11.785 3.921 -3.057 1.00 94.38 72 ILE A CA 1
ATOM 569 C C . ILE A 1 72 ? 12.685 2.957 -2.277 1.00 94.38 72 ILE A C 1
ATOM 571 O O . ILE A 1 72 ? 12.772 3.095 -1.066 1.00 94.38 72 ILE A O 1
ATOM 575 N N . CYS A 1 73 ? 13.387 2.030 -2.933 1.00 94.25 73 CYS A N 1
ATOM 576 C CA . CYS A 1 73 ? 14.307 1.106 -2.258 1.00 94.25 73 CYS A CA 1
ATOM 577 C C . CYS A 1 73 ? 15.515 1.810 -1.622 1.00 94.25 73 CYS A C 1
ATOM 579 O O . CYS A 1 73 ? 15.984 1.376 -0.573 1.00 94.25 73 CYS A O 1
ATOM 581 N N . GLU A 1 74 ? 16.020 2.880 -2.240 1.00 95.31 74 GLU A N 1
ATOM 582 C CA . GLU A 1 74 ? 17.098 3.701 -1.675 1.00 95.31 74 GLU A CA 1
ATOM 583 C C . GLU A 1 74 ? 16.626 4.508 -0.458 1.00 95.31 74 GLU A C 1
ATOM 585 O O . GLU A 1 74 ? 17.346 4.609 0.532 1.00 95.31 74 GLU A O 1
ATOM 590 N N . GLN A 1 75 ? 15.417 5.075 -0.519 1.00 95.44 75 GLN A N 1
ATOM 591 C CA . GLN A 1 75 ? 14.858 5.897 0.560 1.00 95.44 75 GLN A CA 1
ATOM 592 C C . GLN A 1 75 ? 14.293 5.065 1.717 1.00 95.44 75 GLN A C 1
ATOM 594 O O . GLN A 1 75 ? 14.451 5.435 2.877 1.00 95.44 75 GLN A O 1
ATOM 599 N N . ASN A 1 76 ? 13.648 3.944 1.400 1.00 92.81 76 ASN A N 1
ATOM 600 C CA . ASN A 1 76 ? 12.969 3.045 2.326 1.00 92.81 76 ASN A CA 1
ATOM 601 C C . ASN A 1 76 ? 13.479 1.611 2.092 1.00 92.81 76 ASN A C 1
ATOM 603 O O . ASN A 1 76 ? 12.799 0.820 1.426 1.00 92.81 76 ASN A O 1
ATOM 607 N N . PRO A 1 77 ? 14.680 1.260 2.595 1.00 90.75 77 PRO A N 1
ATOM 608 C CA . PRO A 1 77 ? 15.245 -0.077 2.447 1.00 90.75 77 PRO A CA 1
ATOM 609 C C . PRO A 1 77 ? 14.418 -1.081 3.254 1.00 90.75 77 PRO A C 1
ATOM 611 O O . PRO A 1 77 ? 14.637 -1.305 4.443 1.00 90.75 77 PRO A O 1
ATOM 614 N N . SER A 1 78 ? 13.428 -1.656 2.585 1.00 92.12 78 SER A N 1
ATOM 615 C CA . SER A 1 78 ? 12.396 -2.483 3.185 1.00 92.12 78 SER A CA 1
ATOM 616 C C . SER A 1 78 ? 12.616 -3.968 2.873 1.00 92.12 78 SER A C 1
ATOM 618 O O . SER A 1 78 ? 13.026 -4.301 1.757 1.00 92.12 78 SER A O 1
ATOM 620 N N . PRO A 1 79 ? 12.347 -4.891 3.818 1.00 91.25 79 PRO A N 1
ATOM 621 C CA . PRO A 1 79 ? 12.500 -6.327 3.581 1.00 91.25 79 PRO A CA 1
ATOM 622 C C . PRO A 1 79 ? 11.544 -6.876 2.511 1.00 91.25 79 PRO A C 1
ATOM 624 O O . PRO A 1 79 ? 11.831 -7.930 1.941 1.00 91.25 79 PRO A O 1
ATOM 627 N N . TYR A 1 80 ? 10.434 -6.181 2.225 1.00 93.12 80 TYR A N 1
ATOM 628 C CA . TYR A 1 80 ? 9.416 -6.610 1.259 1.00 93.12 80 TYR A CA 1
ATOM 629 C C . TYR A 1 80 ? 9.149 -5.543 0.185 1.00 93.12 80 TYR A C 1
ATOM 631 O O . TYR A 1 80 ? 8.017 -5.096 -0.017 1.00 93.12 80 TYR A O 1
ATOM 639 N N . SER A 1 81 ? 10.204 -5.128 -0.520 1.00 95.31 81 SER A N 1
ATOM 640 C CA . SER A 1 81 ? 10.080 -4.293 -1.721 1.00 95.31 81 SER A CA 1
ATOM 641 C C . SER A 1 81 ? 9.691 -5.104 -2.956 1.00 95.31 81 SER A C 1
ATOM 643 O O . SER A 1 81 ? 10.222 -6.190 -3.189 1.00 95.31 81 SER A O 1
ATOM 645 N N . PHE A 1 82 ? 8.797 -4.562 -3.784 1.00 95.06 82 PHE A N 1
ATOM 646 C CA . PHE A 1 82 ? 8.334 -5.206 -5.013 1.00 95.06 82 PHE A CA 1
ATOM 647 C C . PHE A 1 82 ? 8.137 -4.219 -6.170 1.00 95.06 82 PHE A C 1
ATOM 649 O O . PHE A 1 82 ? 7.793 -3.050 -5.989 1.00 95.06 82 PHE A O 1
ATOM 656 N N . LEU A 1 83 ? 8.317 -4.753 -7.377 1.00 94.31 83 LEU A N 1
ATOM 657 C CA . LEU A 1 83 ? 7.887 -4.183 -8.647 1.00 94.31 83 LEU A CA 1
ATOM 658 C C . LEU A 1 83 ? 7.151 -5.296 -9.396 1.00 94.31 83 LEU A C 1
ATOM 660 O O . LEU A 1 83 ? 7.764 -6.298 -9.763 1.00 94.31 83 LEU A O 1
ATOM 664 N N . ILE A 1 84 ? 5.847 -5.133 -9.593 1.00 92.44 84 ILE A N 1
ATOM 665 C CA . ILE A 1 84 ? 4.980 -6.123 -10.234 1.00 92.44 84 ILE A CA 1
ATOM 666 C C . ILE A 1 84 ? 4.365 -5.492 -11.479 1.00 92.44 84 ILE A C 1
ATOM 668 O O . ILE A 1 84 ? 3.727 -4.442 -11.404 1.00 92.44 84 ILE A O 1
ATOM 672 N N . ASN A 1 85 ? 4.552 -6.154 -12.617 1.00 87.94 85 ASN A N 1
ATOM 673 C CA . ASN A 1 85 ? 3.956 -5.773 -13.890 1.00 87.94 85 ASN A CA 1
ATOM 674 C C . ASN A 1 85 ? 2.695 -6.613 -14.132 1.00 87.94 85 ASN A C 1
ATOM 676 O O . ASN A 1 85 ? 2.783 -7.836 -14.223 1.00 87.94 85 ASN A O 1
ATOM 680 N N . MET A 1 86 ? 1.539 -5.953 -14.231 1.00 86.88 86 MET A N 1
ATOM 681 C CA . MET A 1 86 ? 0.230 -6.565 -14.500 1.00 86.88 86 MET A CA 1
ATOM 682 C C . MET A 1 86 ? -0.332 -6.097 -15.856 1.00 86.88 86 MET A C 1
ATOM 684 O O . MET A 1 86 ? -1.543 -6.015 -16.064 1.00 86.88 86 MET A O 1
ATOM 688 N N . GLY A 1 87 ? 0.550 -5.737 -16.791 1.00 83.25 87 GLY A N 1
ATOM 689 C CA . GLY A 1 87 ? 0.205 -5.168 -18.088 1.00 83.25 87 GLY A CA 1
ATOM 690 C C . GLY A 1 87 ? -0.188 -3.699 -17.971 1.00 83.25 87 GLY A C 1
ATOM 691 O O . GLY A 1 87 ? 0.671 -2.832 -17.823 1.00 83.25 87 GLY A O 1
ATOM 692 N N . LYS A 1 88 ? -1.492 -3.409 -18.034 1.00 81.94 88 LYS A N 1
ATOM 693 C CA . LYS A 1 88 ? -2.012 -2.027 -17.983 1.00 81.94 88 LYS A CA 1
ATOM 694 C C . LYS A 1 88 ? -1.761 -1.333 -16.645 1.00 81.94 88 LYS A C 1
ATOM 696 O O . LYS A 1 88 ? -1.811 -0.111 -16.575 1.00 81.94 88 LYS A O 1
ATOM 701 N N . GLU A 1 89 ? -1.497 -2.112 -15.604 1.00 86.56 89 GLU A N 1
ATOM 702 C CA . GLU A 1 89 ? -1.226 -1.628 -14.260 1.00 86.56 89 GLU A CA 1
ATOM 703 C C . GLU A 1 89 ? 0.146 -2.104 -13.796 1.00 86.56 89 GLU A C 1
ATOM 705 O O . GLU A 1 89 ? 0.612 -3.195 -14.134 1.00 86.56 89 GLU A O 1
ATOM 710 N N . GLN A 1 90 ? 0.801 -1.254 -13.016 1.00 88.81 90 GLN A N 1
ATOM 711 C CA . GLN A 1 90 ? 2.124 -1.494 -12.464 1.00 88.81 90 GLN A CA 1
ATOM 712 C C . GLN A 1 90 ? 2.048 -1.206 -10.974 1.00 88.81 90 GLN A C 1
ATOM 714 O O . GLN A 1 90 ? 1.526 -0.167 -10.570 1.00 88.81 90 GLN A O 1
ATOM 719 N N . LEU A 1 91 ? 2.571 -2.117 -10.163 1.00 93.25 91 LEU A N 1
ATOM 720 C CA . LEU A 1 91 ? 2.528 -2.005 -8.716 1.00 93.25 91 LEU A CA 1
ATOM 721 C C . LEU A 1 91 ? 3.955 -1.910 -8.170 1.00 93.25 91 LEU A C 1
ATOM 723 O O . LEU A 1 91 ? 4.793 -2.775 -8.422 1.00 93.25 91 LEU A O 1
ATOM 727 N N . VAL A 1 92 ? 4.225 -0.839 -7.428 1.00 94.62 92 VAL A N 1
ATOM 728 C CA . VAL A 1 92 ? 5.524 -0.546 -6.813 1.00 94.62 92 VAL A CA 1
ATOM 729 C C . VAL A 1 92 ? 5.311 -0.335 -5.322 1.00 94.62 92 VAL A C 1
ATOM 731 O O . VAL A 1 92 ? 4.402 0.395 -4.935 1.00 94.62 92 VAL A O 1
ATOM 734 N N . GLY A 1 93 ? 6.143 -0.943 -4.482 1.00 94.69 93 GLY A N 1
ATOM 735 C CA . GLY A 1 93 ? 6.026 -0.772 -3.038 1.00 94.69 93 GLY A CA 1
ATOM 736 C C . GLY A 1 93 ? 7.241 -1.257 -2.263 1.00 94.69 93 GLY A C 1
ATOM 737 O O . GLY A 1 93 ? 8.117 -1.930 -2.804 1.00 94.69 93 GLY A O 1
ATOM 738 N N . ALA A 1 94 ? 7.278 -0.877 -0.988 1.00 95.38 94 ALA A N 1
ATOM 739 C CA . ALA A 1 94 ? 8.338 -1.190 -0.034 1.00 95.38 94 ALA A CA 1
ATOM 740 C C . ALA A 1 94 ? 7.736 -1.435 1.358 1.00 95.38 94 ALA A C 1
ATOM 742 O O . ALA A 1 94 ? 7.909 -0.628 2.267 1.00 95.38 94 ALA A O 1
ATOM 743 N N . SER A 1 95 ? 6.994 -2.537 1.523 1.00 92.69 95 SER A N 1
ATOM 744 C CA . SER A 1 95 ? 6.254 -2.823 2.764 1.00 92.69 95 SER A CA 1
ATOM 745 C C . SER A 1 95 ? 7.193 -3.22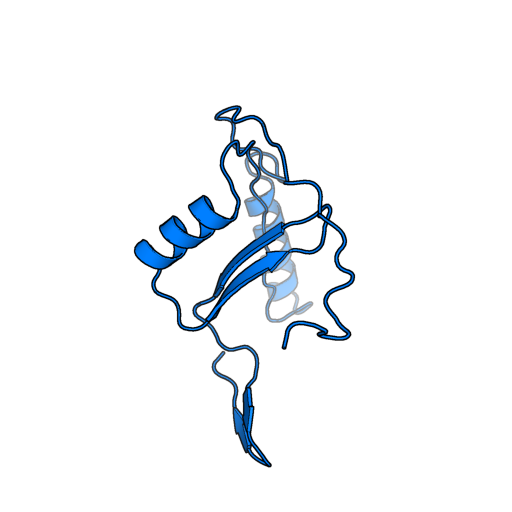9 3.903 1.00 92.69 95 SER A C 1
ATOM 747 O O . SER A 1 95 ? 7.868 -4.250 3.770 1.00 92.69 95 SER A O 1
ATOM 749 N N . PRO A 1 96 ? 7.259 -2.484 5.020 1.00 91.06 96 PRO A N 1
ATOM 750 C CA . PRO A 1 96 ? 8.118 -2.854 6.145 1.00 91.06 96 PRO A CA 1
ATOM 751 C C . PRO A 1 96 ? 7.585 -4.065 6.924 1.00 91.06 96 PRO A C 1
ATOM 753 O O . PRO A 1 96 ? 8.355 -4.755 7.591 1.00 91.06 96 PRO A O 1
ATOM 756 N N . GLU A 1 97 ? 6.287 -4.345 6.822 1.00 92.44 97 GLU A N 1
ATOM 757 C CA . GLU A 1 97 ? 5.597 -5.327 7.653 1.00 92.44 97 GLU A CA 1
ATOM 758 C C . GLU A 1 97 ? 5.313 -6.623 6.894 1.00 92.44 97 GLU A C 1
ATOM 760 O O . GLU A 1 97 ? 4.939 -6.631 5.714 1.00 92.44 97 GLU A O 1
ATOM 765 N N . MET A 1 98 ? 5.511 -7.741 7.595 1.00 92.38 98 MET A N 1
ATOM 766 C CA . MET A 1 98 ? 5.200 -9.075 7.100 1.00 92.38 98 MET A CA 1
ATOM 767 C C . MET A 1 98 ? 3.745 -9.391 7.421 1.00 92.38 98 MET A C 1
ATOM 769 O O . MET A 1 98 ? 3.388 -9.474 8.592 1.00 92.38 98 MET A O 1
ATOM 773 N N . TYR A 1 99 ? 2.943 -9.703 6.404 1.00 93.06 99 TYR A N 1
ATOM 774 C CA . TYR A 1 99 ? 1.602 -10.224 6.658 1.00 93.06 99 TYR A CA 1
ATOM 775 C C . TYR A 1 99 ? 1.662 -11.634 7.271 1.00 93.06 99 TYR A C 1
ATOM 777 O O . TYR A 1 99 ? 1.307 -11.847 8.430 1.00 93.06 99 TYR A O 1
ATOM 785 N N . VAL A 1 100 ? 2.181 -12.602 6.511 1.00 95.00 100 VAL A N 1
ATOM 786 C CA . VAL A 1 100 ? 2.395 -13.975 6.978 1.00 95.00 100 VAL A CA 1
ATOM 787 C C . VAL A 1 100 ? 3.544 -14.624 6.214 1.00 95.00 100 VAL A C 1
ATOM 789 O O . VAL A 1 100 ? 3.727 -14.388 5.018 1.00 95.00 100 VAL A O 1
ATOM 792 N N . ARG A 1 101 ? 4.308 -15.476 6.892 1.00 93.44 101 ARG A N 1
ATOM 793 C CA . ARG A 1 101 ? 5.310 -16.355 6.293 1.00 93.44 101 ARG A CA 1
ATOM 794 C C . ARG A 1 101 ? 5.020 -17.790 6.694 1.00 93.44 101 ARG A C 1
ATOM 796 O O . ARG A 1 101 ? 4.874 -18.092 7.874 1.00 93.44 101 ARG A O 1
ATOM 803 N N . VAL A 1 102 ? 4.998 -18.677 5.705 1.00 95.56 102 VAL A N 1
ATOM 804 C CA . VAL A 1 102 ? 4.875 -20.121 5.915 1.00 95.56 102 VAL A CA 1
ATOM 805 C C . VAL A 1 102 ? 6.149 -20.786 5.421 1.00 95.56 102 VAL A C 1
ATOM 807 O O . VAL A 1 102 ? 6.546 -20.596 4.271 1.00 95.56 102 VAL A O 1
ATOM 810 N N . LYS A 1 103 ? 6.815 -21.537 6.295 1.00 95.12 103 LYS A N 1
ATOM 811 C CA . LYS A 1 103 ? 8.003 -22.325 5.963 1.00 95.12 103 LYS A CA 1
ATOM 812 C C . LYS A 1 103 ? 7.844 -23.717 6.562 1.00 95.12 103 LYS A C 1
ATOM 814 O O . LYS A 1 103 ? 7.876 -23.855 7.780 1.00 95.12 103 LYS A O 1
ATOM 819 N N . GLU A 1 104 ? 7.696 -24.723 5.700 1.00 95.31 104 GLU A N 1
ATOM 820 C CA . GLU A 1 104 ? 7.341 -26.094 6.103 1.00 95.31 104 GLU A CA 1
ATOM 821 C C . GLU A 1 104 ? 6.055 -26.081 6.949 1.00 95.31 104 GLU A C 1
ATOM 823 O O . GLU A 1 104 ? 5.029 -25.592 6.482 1.00 95.31 104 GLU A O 1
ATOM 828 N N . GLU A 1 105 ? 6.114 -26.558 8.191 1.00 94.50 105 GLU A N 1
ATOM 829 C CA . GLU A 1 105 ? 4.991 -26.561 9.136 1.00 94.50 105 GLU A CA 1
ATOM 830 C C . GLU A 1 105 ? 4.982 -25.331 10.068 1.00 94.50 105 GLU A C 1
ATOM 832 O O . GLU A 1 105 ? 4.177 -25.252 10.995 1.00 94.50 105 GLU A O 1
ATOM 837 N N . ARG A 1 106 ? 5.875 -24.352 9.849 1.00 94.50 106 ARG A N 1
ATOM 838 C CA . ARG A 1 106 ? 5.981 -23.135 10.666 1.00 94.50 106 ARG A CA 1
ATOM 839 C C . ARG A 1 106 ? 5.270 -21.955 10.012 1.00 94.50 106 ARG A C 1
ATOM 841 O O . ARG A 1 106 ? 5.581 -21.577 8.884 1.00 94.50 106 ARG A O 1
ATOM 848 N N . PHE A 1 107 ? 4.393 -21.324 10.786 1.00 96.06 107 PHE A N 1
ATOM 849 C CA . PHE A 1 107 ? 3.652 -20.119 10.425 1.00 96.06 107 PHE A CA 1
ATOM 850 C C . PHE A 1 107 ? 4.136 -18.951 11.295 1.00 96.06 107 PHE A C 1
ATOM 852 O O . PHE A 1 107 ? 4.196 -19.075 12.517 1.00 96.06 107 PHE A O 1
ATOM 859 N N . GLU A 1 108 ? 4.498 -17.830 10.676 1.00 94.75 108 GLU A N 1
ATOM 860 C CA . GLU A 1 108 ? 4.953 -16.608 11.349 1.00 94.75 108 GLU A CA 1
ATOM 861 C C . GLU A 1 108 ? 4.153 -15.403 10.855 1.00 94.75 108 GLU A C 1
ATOM 863 O O . GLU A 1 108 ? 3.856 -15.295 9.667 1.00 94.75 108 GLU A O 1
ATOM 868 N N . THR A 1 109 ? 3.850 -14.475 11.756 1.00 93.38 109 THR A N 1
ATOM 869 C CA . THR A 1 109 ? 3.334 -13.138 11.441 1.00 93.38 109 THR A CA 1
ATOM 870 C C . THR A 1 109 ? 4.048 -12.125 12.335 1.00 93.38 109 THR A C 1
ATOM 872 O O . THR A 1 109 ? 4.560 -12.493 13.396 1.00 93.38 109 THR A O 1
ATOM 875 N N . SER A 1 110 ? 4.134 -10.875 11.890 1.00 88.50 110 SER A N 1
ATOM 876 C CA . SER A 1 110 ? 4.727 -9.770 12.644 1.00 88.50 110 SER A CA 1
ATOM 877 C C . SER A 1 110 ? 3.846 -8.537 12.443 1.00 88.50 110 SER A C 1
ATOM 879 O O . SER A 1 110 ? 4.203 -7.706 11.605 1.00 88.50 110 SER A O 1
ATOM 881 N N . PRO A 1 111 ? 2.683 -8.485 13.121 1.00 77.62 111 PRO A N 1
ATOM 882 C CA . PRO A 1 111 ? 1.795 -7.331 13.083 1.00 77.62 111 PRO A CA 1
ATOM 883 C C . PRO A 1 111 ? 2.423 -6.102 13.744 1.00 77.62 111 PRO A C 1
ATOM 885 O O . PRO A 1 111 ? 3.391 -6.268 14.529 1.00 77.62 111 PRO A O 1
#

Sequence (111 aa):
MTESWWNTGEEFQVAEGKADGKINCDHEAGEFEQKVAKIQEGCRRGDFFEVVLSQSFSTGFAEQPSTLFKRICEQNPSPYSFLINMGKEQLVGASPEMYVRVKEERFETSP

pLDDT: mean 88.96, std 12.47, range [40.78, 98.38]